Protein AF-G7HV72-F1 (afdb_monomer)

Structure (mmCIF, N/CA/C/O backbone):
data_AF-G7HV72-F1
#
_entry.id   AF-G7HV72-F1
#
loop_
_atom_site.group_PDB
_atom_site.id
_atom_site.type_symbol
_atom_site.label_atom_id
_atom_site.label_alt_id
_atom_site.label_comp_id
_atom_site.label_asym_id
_atom_site.label_entity_id
_atom_site.label_seq_id
_atom_site.pdbx_PDB_ins_code
_atom_site.Cartn_x
_atom_site.Cartn_y
_atom_site.Ca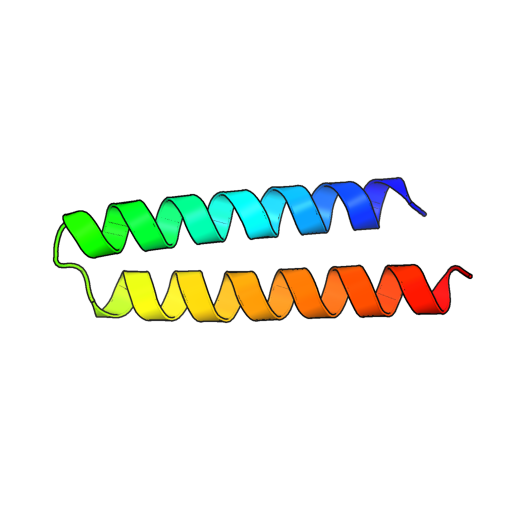rtn_z
_atom_site.occupancy
_atom_site.B_iso_or_equiv
_atom_site.auth_seq_id
_atom_site.auth_comp_id
_atom_site.auth_asym_id
_atom_site.auth_atom_id
_atom_site.pdbx_PDB_model_num
ATOM 1 N N . MET A 1 1 ? 6.885 0.973 -23.337 1.00 68.06 1 MET A N 1
ATOM 2 C CA . MET A 1 1 ? 6.460 0.051 -22.269 1.00 68.06 1 MET A CA 1
ATOM 3 C C . MET A 1 1 ? 6.526 0.740 -20.885 1.00 68.06 1 MET A C 1
ATOM 5 O O . MET A 1 1 ? 5.602 0.570 -20.099 1.00 68.06 1 MET A O 1
ATOM 9 N N . TYR A 1 2 ? 7.368 1.778 -20.730 1.00 83.75 2 TYR A N 1
ATOM 10 C CA . TYR A 1 2 ? 7.309 2.800 -19.657 1.00 83.75 2 TYR A CA 1
ATOM 11 C C . TYR A 1 2 ? 5.932 3.371 -19.263 1.00 83.75 2 TYR A C 1
ATOM 13 O O . TYR A 1 2 ? 5.703 3.625 -18.082 1.00 83.75 2 TYR A O 1
ATOM 21 N N . LEU A 1 3 ? 5.001 3.581 -20.205 1.00 89.81 3 LEU A N 1
ATOM 22 C CA . LEU A 1 3 ? 3.658 4.087 -19.875 1.00 89.81 3 LEU A CA 1
ATOM 23 C C . LEU A 1 3 ? 2.934 3.166 -18.876 1.00 89.81 3 LEU A C 1
ATOM 25 O O . LEU A 1 3 ? 2.278 3.650 -17.960 1.00 89.81 3 LEU A O 1
ATOM 29 N N . VAL A 1 4 ? 3.086 1.848 -19.025 1.00 89.75 4 VAL A N 1
ATOM 30 C CA . VAL A 1 4 ? 2.453 0.853 -18.149 1.00 89.75 4 VAL A CA 1
ATOM 31 C C . VAL A 1 4 ? 3.046 0.919 -16.742 1.00 89.75 4 VAL A C 1
ATOM 33 O O . VAL A 1 4 ? 2.305 0.874 -15.763 1.00 89.75 4 VAL A O 1
ATOM 36 N N . VAL A 1 5 ? 4.365 1.103 -16.635 1.00 92.38 5 VAL A N 1
ATOM 37 C CA . VAL A 1 5 ? 5.065 1.288 -15.355 1.00 92.38 5 VAL A CA 1
ATOM 38 C C . VAL A 1 5 ? 4.555 2.544 -14.641 1.00 92.38 5 VAL A C 1
ATOM 40 O O . VAL A 1 5 ? 4.195 2.478 -13.467 1.00 92.38 5 VAL A O 1
ATOM 43 N N . ILE A 1 6 ? 4.442 3.670 -15.355 1.00 93.75 6 ILE A N 1
ATOM 44 C CA . ILE A 1 6 ? 3.918 4.929 -14.799 1.00 93.75 6 ILE A CA 1
ATOM 45 C C . ILE A 1 6 ? 2.476 4.751 -14.308 1.00 93.75 6 ILE A C 1
ATOM 47 O O . ILE A 1 6 ? 2.150 5.166 -13.195 1.00 93.75 6 ILE A O 1
ATOM 51 N N . LEU A 1 7 ? 1.618 4.099 -15.100 1.00 94.81 7 LEU A N 1
ATOM 52 C CA . LEU A 1 7 ? 0.236 3.825 -14.704 1.00 94.81 7 LEU A CA 1
ATOM 53 C C . LEU A 1 7 ? 0.164 2.926 -13.463 1.00 94.81 7 LEU A C 1
ATOM 55 O O . LEU A 1 7 ? -0.643 3.191 -12.576 1.00 94.81 7 LEU A O 1
ATOM 59 N N . MET A 1 8 ? 1.025 1.911 -13.352 1.00 93.31 8 MET A N 1
ATOM 60 C CA . MET A 1 8 ? 1.079 1.043 -12.171 1.00 93.31 8 MET A CA 1
ATOM 61 C C . MET A 1 8 ? 1.486 1.803 -10.905 1.00 93.31 8 MET A C 1
ATOM 63 O O . MET A 1 8 ? 0.871 1.605 -9.857 1.00 93.31 8 MET A O 1
ATOM 67 N N . PHE A 1 9 ? 2.450 2.726 -10.990 1.00 94.94 9 PHE A N 1
ATOM 68 C CA . PHE A 1 9 ? 2.782 3.598 -9.857 1.00 94.94 9 PHE A CA 1
ATOM 69 C C . PHE A 1 9 ? 1.648 4.559 -9.497 1.00 94.94 9 PHE A C 1
ATOM 71 O O . PHE A 1 9 ? 1.414 4.813 -8.315 1.00 94.94 9 PHE A O 1
ATOM 78 N N . LEU A 1 10 ? 0.909 5.061 -10.487 1.00 96.50 10 LEU A N 1
ATOM 79 C CA . LEU A 1 10 ? -0.257 5.910 -10.248 1.00 96.50 10 LEU A CA 1
ATOM 80 C C . LEU A 1 10 ? -1.355 5.132 -9.505 1.00 96.50 10 LEU A C 1
ATOM 82 O O . LEU A 1 10 ? -1.883 5.616 -8.503 1.00 96.50 10 LEU A O 1
ATOM 86 N N . VAL A 1 11 ? -1.632 3.894 -9.927 1.00 95.62 11 VAL A N 1
ATOM 87 C CA . VAL A 1 11 ? -2.563 2.984 -9.240 1.00 95.62 11 VAL A CA 1
ATOM 88 C C . VAL A 1 11 ? -2.081 2.672 -7.823 1.00 95.62 11 VAL A C 1
ATOM 90 O O . VAL A 1 11 ? -2.871 2.748 -6.883 1.00 95.62 11 VAL A O 1
ATOM 93 N N . ALA A 1 12 ? -0.791 2.387 -7.635 1.00 95.69 12 ALA A N 1
ATOM 94 C CA . ALA A 1 12 ? -0.220 2.166 -6.310 1.00 95.69 12 ALA A CA 1
ATOM 95 C C . ALA A 1 12 ? -0.425 3.385 -5.394 1.00 95.69 12 ALA A C 1
ATOM 97 O O . ALA A 1 12 ? -0.904 3.235 -4.272 1.00 95.69 12 ALA A O 1
ATOM 98 N N . GLY A 1 13 ? -0.157 4.599 -5.886 1.00 95.38 13 GLY A N 1
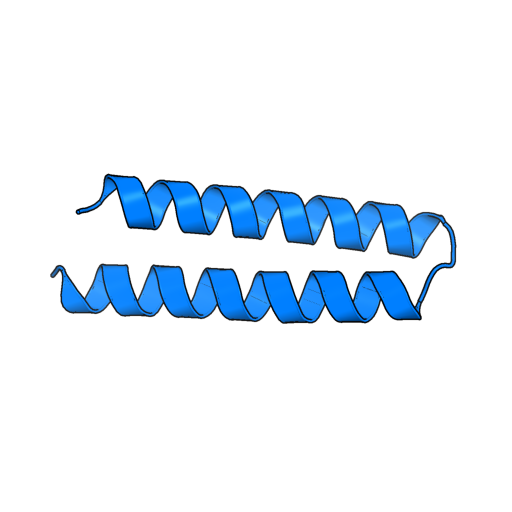ATOM 99 C CA . GLY A 1 13 ? -0.399 5.841 -5.147 1.00 95.38 13 GLY A CA 1
ATOM 100 C C . GLY A 1 13 ? -1.873 6.048 -4.781 1.00 95.38 13 GLY A C 1
ATOM 101 O O . GLY A 1 13 ? -2.185 6.390 -3.638 1.00 95.38 13 GLY A O 1
ATOM 102 N N . MET A 1 14 ? -2.794 5.768 -5.710 1.00 96.75 14 MET A N 1
ATOM 103 C CA . MET A 1 14 ? -4.237 5.805 -5.439 1.00 96.75 14 MET A CA 1
ATOM 104 C C . MET A 1 14 ? -4.646 4.806 -4.350 1.00 96.75 14 MET A C 1
ATOM 106 O O . MET A 1 14 ? -5.438 5.150 -3.474 1.00 96.75 14 MET A O 1
ATOM 110 N N . LEU A 1 15 ? -4.090 3.591 -4.366 1.00 95.88 15 LEU A N 1
ATOM 111 C CA . LEU A 1 15 ? -4.364 2.561 -3.361 1.00 95.88 15 LEU A CA 1
ATOM 112 C C . LEU A 1 15 ? -3.833 2.955 -1.978 1.00 95.88 15 LEU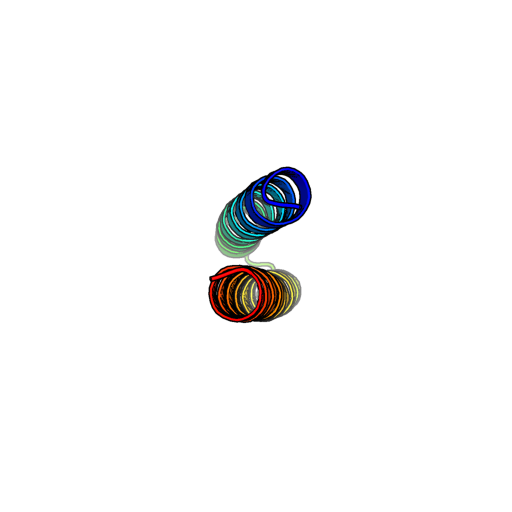 A C 1
ATOM 114 O O . LEU A 1 15 ? -4.533 2.750 -0.988 1.00 95.88 15 LEU A O 1
ATOM 118 N N . VAL A 1 16 ? -2.659 3.592 -1.892 1.00 95.94 16 VAL A N 1
ATOM 119 C CA . VAL A 1 16 ? -2.143 4.157 -0.630 1.00 95.94 16 VAL A CA 1
ATOM 120 C C . VAL A 1 16 ? -3.065 5.266 -0.108 1.00 95.94 16 VAL A C 1
ATOM 122 O O . VAL A 1 16 ? -3.419 5.269 1.073 1.00 95.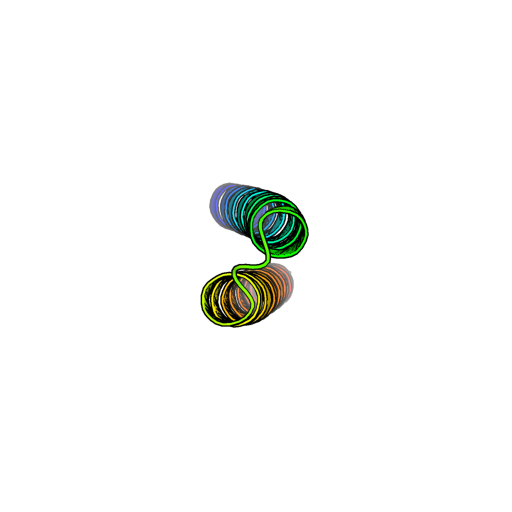94 16 VAL A O 1
ATOM 125 N N . GLY A 1 17 ? -3.518 6.176 -0.976 1.00 94.94 17 GLY A N 1
ATOM 126 C CA . GLY A 1 17 ? -4.487 7.218 -0.611 1.00 94.94 17 GLY A CA 1
ATOM 127 C C . GLY A 1 17 ? -5.839 6.650 -0.152 1.00 94.94 17 GLY A C 1
ATOM 128 O O . GLY A 1 17 ? -6.436 7.135 0.818 1.00 94.94 17 GLY A O 1
ATOM 129 N N . GLY A 1 18 ? -6.293 5.572 -0.796 1.00 93.62 18 GLY A N 1
ATOM 130 C CA . GLY A 1 18 ? -7.476 4.807 -0.407 1.00 93.62 18 GLY A CA 1
ATOM 131 C C . GLY A 1 18 ? -7.307 4.116 0.947 1.00 93.62 18 GLY A C 1
ATOM 132 O O . GLY A 1 18 ? -8.182 4.234 1.805 1.00 93.62 18 GLY A O 1
ATOM 133 N N . ALA A 1 19 ? -6.158 3.477 1.187 1.00 94.56 19 ALA A N 1
ATOM 134 C CA . ALA A 1 19 ? -5.822 2.852 2.466 1.00 94.56 19 ALA A CA 1
ATOM 135 C C . ALA A 1 19 ? -5.824 3.877 3.609 1.00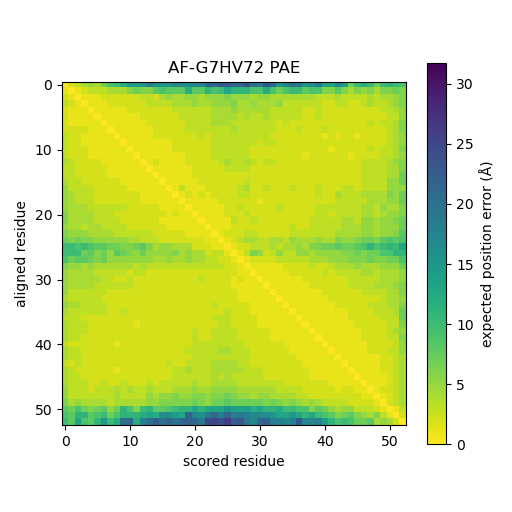 94.56 19 ALA A C 1
ATOM 137 O O . ALA A 1 19 ? -6.400 3.622 4.667 1.00 94.56 19 ALA A O 1
ATOM 138 N N . TRP A 1 20 ? -5.245 5.059 3.376 1.00 93.12 20 TRP A N 1
ATOM 139 C CA . TRP A 1 20 ? -5.224 6.163 4.336 1.00 93.12 20 TRP A CA 1
ATOM 140 C C . TRP A 1 20 ? -6.628 6.674 4.674 1.00 93.12 20 TRP A C 1
ATOM 142 O O . TRP A 1 20 ? -6.968 6.876 5.841 1.00 93.12 20 TRP A O 1
ATOM 152 N N . THR A 1 21 ? -7.472 6.839 3.658 1.00 94.81 21 THR A N 1
ATOM 153 C CA . THR A 1 21 ? -8.865 7.259 3.848 1.00 94.81 21 THR A CA 1
ATOM 154 C C . THR A 1 21 ? -9.668 6.202 4.608 1.00 94.81 21 THR A C 1
ATOM 156 O O . THR A 1 21 ? -10.352 6.534 5.575 1.00 94.81 21 THR A O 1
ATOM 159 N N . ALA A 1 22 ? -9.529 4.923 4.246 1.00 92.81 22 ALA A N 1
ATOM 160 C CA . ALA A 1 22 ? -10.171 3.808 4.943 1.00 92.81 22 ALA A CA 1
ATOM 161 C C . ALA A 1 22 ? -9.700 3.688 6.402 1.00 92.81 22 ALA A C 1
ATOM 163 O O . ALA A 1 22 ? -10.506 3.418 7.294 1.00 92.81 22 ALA A O 1
ATOM 164 N N . TYR A 1 23 ? -8.414 3.962 6.661 1.00 92.50 23 TYR A N 1
ATOM 165 C CA . TYR A 1 23 ? -7.849 3.950 8.010 1.00 92.50 23 TYR A CA 1
ATOM 166 C C . TYR A 1 23 ? -8.512 5.010 8.887 1.00 92.50 23 TYR A C 1
ATOM 168 O O . TYR A 1 23 ? -8.960 4.710 9.993 1.00 92.50 23 TYR A O 1
ATOM 176 N N . LYS A 1 24 ? -8.656 6.234 8.361 1.00 93.69 24 LYS A N 1
ATOM 177 C CA . LYS A 1 24 ? -9.348 7.328 9.055 1.00 93.69 24 LYS A CA 1
ATOM 178 C C . LYS A 1 24 ? -10.823 7.033 9.330 1.00 93.69 24 LYS A C 1
ATOM 180 O O . LYS A 1 24 ? -11.352 7.514 10.323 1.00 93.69 24 LYS A O 1
ATOM 185 N N . GLN A 1 25 ? -11.473 6.236 8.486 1.00 93.88 25 GLN A N 1
ATOM 186 C CA . GLN A 1 25 ? -12.862 5.806 8.681 1.00 93.88 25 GLN A CA 1
ATOM 187 C C . GLN A 1 25 ? -13.005 4.615 9.648 1.00 93.88 25 GLN A C 1
ATOM 189 O O . GLN A 1 25 ? -14.112 4.132 9.866 1.00 93.88 25 GLN A O 1
ATOM 194 N N . GLY A 1 26 ? -11.909 4.110 10.227 1.00 92.56 26 GLY A N 1
ATOM 195 C CA . GLY A 1 26 ? -11.929 2.952 11.128 1.00 92.56 26 GLY A CA 1
ATOM 196 C C . GLY A 1 26 ? -12.130 1.606 10.420 1.00 92.56 26 GLY A C 1
ATOM 197 O O . GLY A 1 26 ? -12.230 0.569 11.078 1.00 92.56 26 GLY A O 1
ATOM 198 N N . ALA A 1 27 ? -12.141 1.589 9.084 1.00 92.06 27 ALA A N 1
ATOM 199 C CA . ALA A 1 27 ? -12.376 0.411 8.258 1.00 92.06 27 ALA A CA 1
ATOM 200 C C . ALA A 1 27 ? -11.101 -0.441 8.101 1.00 92.06 27 ALA A C 1
ATOM 202 O O . ALA A 1 27 ? -10.559 -0.591 7.006 1.00 92.06 27 ALA A O 1
ATOM 203 N N . LYS A 1 28 ? -10.635 -1.033 9.210 1.00 88.75 28 LY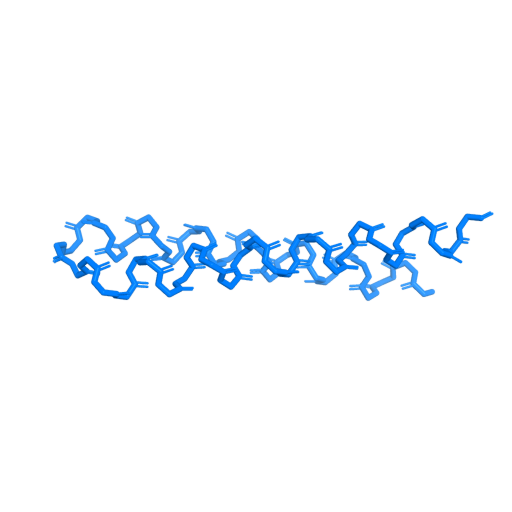S A N 1
ATOM 204 C CA . LYS A 1 28 ? -9.355 -1.769 9.304 1.00 88.75 28 LYS A CA 1
ATOM 205 C C . LYS A 1 28 ? -9.169 -2.840 8.223 1.00 88.75 28 LYS A C 1
ATOM 207 O O . LYS A 1 28 ? -8.076 -2.974 7.679 1.00 88.75 28 LYS A O 1
ATOM 212 N N . PHE A 1 29 ? -10.231 -3.581 7.901 1.00 92.44 29 PHE A N 1
ATOM 213 C CA . PHE A 1 29 ? -10.206 -4.614 6.861 1.00 92.44 29 PHE A CA 1
ATOM 214 C C . PHE A 1 29 ? -9.885 -4.028 5.478 1.00 92.44 29 PHE A C 1
ATOM 216 O O . PHE A 1 29 ? -8.972 -4.490 4.797 1.00 92.44 29 PHE A O 1
ATOM 223 N N . TRP A 1 30 ? -10.578 -2.954 5.097 1.00 90.38 30 TRP A N 1
ATOM 224 C CA . TRP A 1 30 ? -10.384 -2.288 3.810 1.00 90.38 30 TRP A CA 1
ATOM 225 C C . TRP A 1 30 ? -9.038 -1.571 3.719 1.00 90.38 30 TRP A C 1
ATOM 227 O O . TRP A 1 30 ? -8.404 -1.603 2.667 1.00 90.38 30 TRP A O 1
ATOM 237 N N . THR A 1 31 ? -8.554 -1.002 4.825 1.00 94.25 31 THR A N 1
ATOM 238 C CA . THR A 1 31 ? -7.189 -0.468 4.914 1.00 94.25 31 THR A CA 1
ATOM 239 C C . THR A 1 31 ? -6.147 -1.538 4.614 1.00 94.25 31 THR A C 1
ATOM 241 O O . THR A 1 31 ? -5.242 -1.293 3.820 1.00 94.25 31 THR A O 1
ATOM 244 N N . ALA A 1 32 ? -6.272 -2.721 5.226 1.00 94.62 32 ALA A N 1
ATOM 245 C CA . ALA A 1 32 ? -5.316 -3.806 5.035 1.00 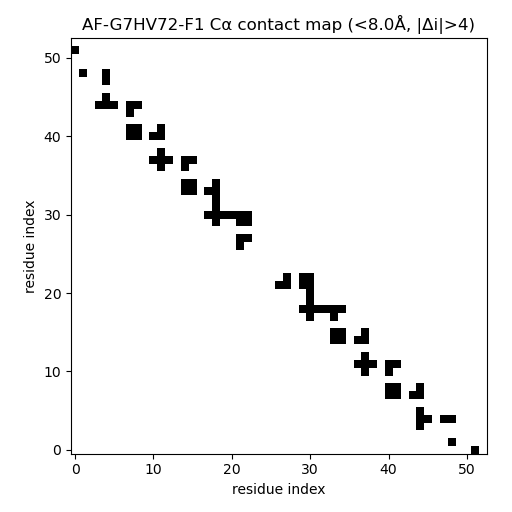94.62 32 ALA A CA 1
ATOM 246 C C . ALA A 1 32 ? -5.304 -4.294 3.581 1.00 94.62 32 ALA A C 1
ATOM 248 O O . ALA A 1 32 ? -4.235 -4.428 2.990 1.00 94.62 32 ALA A O 1
ATOM 249 N N . ILE A 1 33 ? -6.481 -4.479 2.977 1.00 95.75 33 ILE A N 1
ATOM 250 C CA . ILE A 1 33 ? -6.595 -4.869 1.566 1.00 95.75 33 ILE A CA 1
ATOM 251 C C . ILE A 1 33 ? -5.951 -3.821 0.658 1.00 95.75 33 ILE A C 1
ATOM 253 O O . ILE A 1 33 ? -5.120 -4.165 -0.180 1.00 95.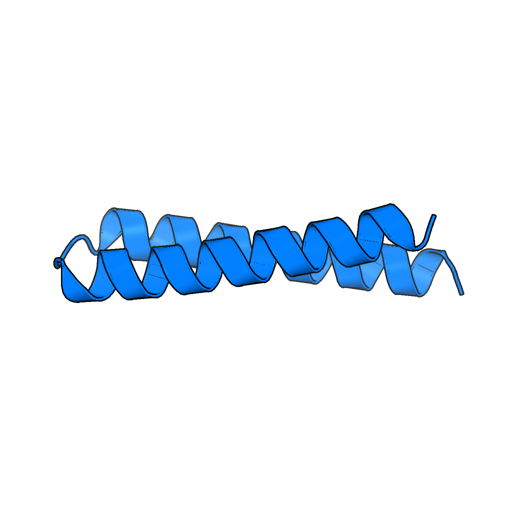75 33 ILE A O 1
ATOM 257 N N . ALA A 1 34 ? -6.292 -2.544 0.836 1.00 94.12 34 ALA A N 1
ATOM 258 C CA . ALA A 1 34 ? -5.752 -1.470 0.009 1.00 94.12 34 ALA A CA 1
ATOM 259 C C . ALA A 1 34 ? -4.223 -1.351 0.145 1.00 94.12 34 ALA A C 1
ATOM 261 O O . ALA A 1 34 ? -3.533 -1.158 -0.854 1.00 94.12 34 ALA A O 1
ATOM 262 N N . ALA A 1 35 ? -3.680 -1.542 1.351 1.00 93.50 35 ALA A N 1
ATOM 263 C CA . ALA A 1 35 ? -2.238 -1.544 1.589 1.00 93.50 35 ALA A CA 1
ATOM 264 C C . ALA A 1 35 ? -1.525 -2.731 0.916 1.00 93.50 35 ALA A C 1
ATOM 266 O O . ALA A 1 35 ? -0.488 -2.542 0.282 1.00 93.50 35 ALA A O 1
ATOM 267 N N . ILE A 1 36 ? -2.089 -3.943 0.999 1.00 96.88 36 ILE A N 1
ATOM 268 C CA . ILE A 1 36 ? -1.532 -5.136 0.337 1.00 96.88 36 ILE A CA 1
ATOM 269 C C . ILE A 1 36 ? -1.541 -4.957 -1.185 1.00 96.88 36 ILE A C 1
ATOM 271 O O . ILE A 1 36 ? -0.544 -5.237 -1.850 1.00 96.88 36 ILE A O 1
ATOM 275 N N . LEU A 1 37 ? -2.639 -4.441 -1.740 1.00 95.31 37 LEU A N 1
ATOM 276 C CA . LEU A 1 37 ? -2.746 -4.174 -3.173 1.00 95.31 37 LEU A CA 1
ATOM 277 C C . LEU A 1 37 ? -1.764 -3.087 -3.627 1.00 95.31 37 LEU A C 1
ATOM 279 O O . LEU A 1 37 ? -1.151 -3.231 -4.682 1.00 95.31 37 LEU A O 1
ATOM 283 N N . ALA A 1 38 ? -1.565 -2.033 -2.830 1.00 95.94 38 ALA A N 1
ATOM 284 C CA . ALA A 1 38 ? -0.580 -0.994 -3.126 1.00 95.94 38 ALA A CA 1
ATOM 285 C C . ALA A 1 38 ? 0.853 -1.549 -3.172 1.00 95.94 38 ALA A C 1
ATOM 287 O O . ALA A 1 38 ? 1.632 -1.188 -4.060 1.00 95.94 38 ALA A O 1
ATOM 288 N N . LEU A 1 39 ? 1.194 -2.450 -2.243 1.00 97.06 39 LEU A N 1
ATOM 289 C CA . LEU A 1 39 ? 2.487 -3.138 -2.223 1.00 97.06 39 LEU A CA 1
ATOM 290 C C . LEU A 1 39 ? 2.669 -4.022 -3.457 1.00 97.06 39 LEU A C 1
ATOM 292 O O . LEU A 1 39 ? 3.704 -3.937 -4.116 1.00 97.06 39 LEU A O 1
ATOM 296 N N . ALA A 1 40 ? 1.660 -4.823 -3.806 1.00 96.31 40 ALA A N 1
ATOM 297 C CA . ALA A 1 40 ? 1.706 -5.681 -4.986 1.00 96.31 40 ALA A CA 1
ATOM 298 C C . ALA A 1 40 ? 1.860 -4.860 -6.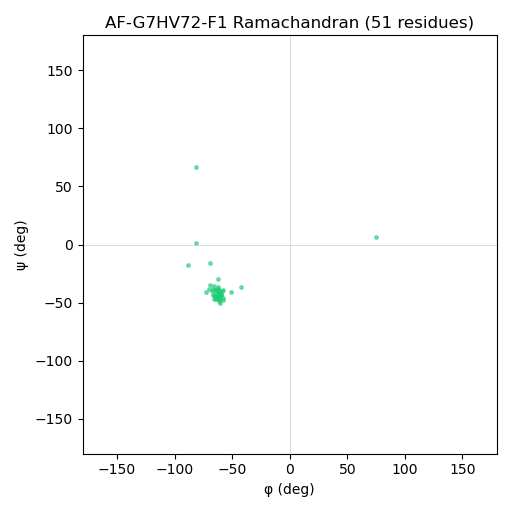278 1.00 96.31 40 ALA A C 1
ATOM 300 O O . ALA A 1 40 ? 2.740 -5.149 -7.087 1.00 96.31 40 ALA A O 1
ATOM 301 N N . ALA A 1 41 ? 1.072 -3.793 -6.447 1.00 94.94 41 ALA A N 1
ATOM 302 C CA . ALA A 1 41 ? 1.164 -2.907 -7.608 1.00 94.94 41 ALA A CA 1
ATOM 303 C C . ALA A 1 41 ? 2.555 -2.259 -7.724 1.00 94.94 41 ALA A C 1
ATOM 305 O O . ALA A 1 41 ? 3.149 -2.268 -8.801 1.00 94.94 41 ALA A O 1
ATOM 306 N N . SER A 1 42 ? 3.114 -1.782 -6.606 1.00 95.00 42 SER A N 1
ATOM 307 C CA . SER A 1 42 ? 4.464 -1.202 -6.572 1.00 95.00 42 SER A CA 1
ATOM 308 C C . SER A 1 42 ? 5.540 -2.227 -6.932 1.00 95.00 42 SER A C 1
ATOM 310 O O . SER A 1 42 ? 6.407 -1.945 -7.753 1.00 95.00 42 SER A O 1
ATOM 312 N N . ALA A 1 43 ? 5.474 -3.436 -6.366 1.00 95.81 43 ALA A N 1
ATOM 313 C CA . ALA A 1 43 ? 6.426 -4.504 -6.662 1.00 95.81 43 ALA A CA 1
ATOM 314 C C . ALA A 1 43 ? 6.383 -4.914 -8.142 1.00 95.81 43 ALA A C 1
ATOM 316 O O . ALA A 1 43 ? 7.427 -5.095 -8.764 1.00 95.81 43 ALA A O 1
ATOM 317 N N . THR A 1 44 ? 5.182 -4.996 -8.720 1.00 93.94 44 THR A N 1
ATOM 318 C CA . THR A 1 44 ? 4.996 -5.324 -10.141 1.00 93.94 44 THR A CA 1
ATOM 319 C C . THR A 1 44 ? 5.555 -4.218 -11.038 1.00 93.94 44 THR A C 1
ATOM 321 O O . THR A 1 44 ? 6.272 -4.506 -11.993 1.00 93.94 44 THR A O 1
ATOM 324 N N . ALA A 1 45 ? 5.300 -2.949 -10.697 1.00 92.62 45 ALA A N 1
ATOM 325 C CA . ALA A 1 45 ? 5.837 -1.800 -11.424 1.00 92.62 45 ALA A CA 1
ATOM 326 C C . ALA A 1 45 ? 7.373 -1.785 -11.420 1.00 92.62 45 ALA A C 1
ATOM 328 O O . ALA A 1 45 ? 7.989 -1.548 -12.456 1.00 92.62 45 ALA A O 1
ATOM 329 N N . ILE A 1 46 ? 7.990 -2.077 -10.270 1.00 93.75 46 ILE A N 1
ATOM 330 C CA . ILE A 1 46 ? 9.449 -2.171 -10.126 1.00 93.75 46 ILE A CA 1
ATOM 331 C C . ILE A 1 46 ? 9.998 -3.347 -10.939 1.00 93.75 46 ILE A C 1
ATOM 333 O O . ILE A 1 46 ? 10.966 -3.175 -11.673 1.00 93.75 46 ILE A O 1
ATOM 337 N N . ALA A 1 47 ? 9.379 -4.527 -10.846 1.00 92.88 47 ALA A N 1
ATOM 338 C CA . ALA A 1 47 ? 9.819 -5.707 -11.586 1.00 92.88 47 ALA A CA 1
ATOM 339 C C . ALA A 1 47 ? 9.798 -5.472 -13.103 1.00 92.88 47 ALA A C 1
ATOM 341 O O . ALA A 1 47 ? 10.744 -5.835 -13.797 1.00 92.88 47 ALA A O 1
ATOM 342 N N . TRP A 1 48 ? 8.750 -4.821 -13.612 1.00 90.56 48 TRP A N 1
ATOM 343 C CA . TRP A 1 48 ? 8.662 -4.466 -15.026 1.00 90.56 48 TRP A CA 1
ATOM 344 C C . TRP A 1 48 ? 9.641 -3.368 -15.412 1.00 90.56 48 TRP A C 1
ATOM 346 O O . TRP A 1 48 ? 10.257 -3.487 -16.457 1.00 90.56 48 TRP A O 1
ATOM 356 N N . MET A 1 49 ? 9.870 -2.369 -14.557 1.00 89.81 49 MET A N 1
ATOM 357 C CA . MET A 1 49 ? 10.900 -1.355 -14.796 1.00 89.81 49 MET A CA 1
ATOM 358 C C . MET A 1 49 ? 12.296 -1.973 -14.935 1.00 89.81 49 MET A C 1
ATOM 360 O O . MET A 1 49 ? 13.059 -1.544 -15.789 1.00 89.81 49 MET A O 1
ATOM 364 N N . ILE A 1 50 ? 12.619 -2.980 -14.115 1.00 88.25 50 ILE A N 1
ATOM 365 C CA . ILE A 1 50 ? 13.905 -3.687 -14.170 1.00 88.25 50 ILE A CA 1
ATOM 366 C C . ILE A 1 50 ? 13.996 -4.592 -15.398 1.00 88.25 50 ILE A C 1
ATOM 368 O O . ILE A 1 50 ? 15.045 -4.636 -16.022 1.00 88.25 50 ILE A O 1
ATOM 372 N N . GLY A 1 51 ? 12.920 -5.298 -15.758 1.00 78.06 51 GLY A N 1
ATOM 373 C CA . GLY A 1 51 ? 12.898 -6.139 -16.960 1.00 78.06 51 GLY A CA 1
ATOM 374 C C . GLY A 1 51 ? 12.934 -5.354 -18.277 1.00 78.06 51 GLY A C 1
ATOM 375 O O . GLY A 1 51 ? 13.197 -5.940 -19.322 1.00 78.06 51 GLY A O 1
ATOM 376 N N . GLU A 1 52 ? 12.647 -4.051 -18.229 1.00 69.31 52 GLU A N 1
ATOM 377 C CA . GLU A 1 52 ? 12.702 -3.130 -19.368 1.00 69.31 52 GLU A CA 1
ATOM 378 C C . GLU A 1 52 ? 14.083 -2.490 -19.584 1.00 69.31 52 GLU A C 1
ATOM 380 O O . GLU A 1 52 ? 14.306 -1.910 -20.648 1.00 69.31 52 GLU A O 1
ATOM 385 N N . MET A 1 53 ? 14.957 -2.534 -18.568 1.00 56.19 53 MET A N 1
ATOM 386 C CA . MET A 1 53 ? 16.342 -2.037 -18.617 1.00 56.19 53 MET A CA 1
ATOM 387 C C . MET A 1 53 ? 17.273 -3.051 -19.278 1.00 56.19 53 MET A C 1
ATOM 389 O O . MET A 1 53 ? 18.175 -2.590 -20.012 1.00 56.19 53 MET A O 1
#

Foldseek 3Di:
DVVLLVVLLVLLVVLCVQLVVCVVVVVPVSNVVSNVSSVVSNVVSVVVVVVVD

Solvent-accessible surface area (backbone atoms only — not comparable to full-atom values): 2693 Å² total; per-residue (Å²): 116,66,68,60,36,54,51,29,45,51,51,17,52,51,26,45,55,47,15,52,53,28,46,76,69,68,37,58,70,59,17,51,53,26,42,53,51,19,50,52,34,41,52,51,26,50,52,50,56,59,76,71,107

Sequence (53 aa):
MYLVVILMFLVAGMLVGGAWTAYKQGAKFWTAIAAILALAASATAIAWMIGEM

Mean predicted aligned error: 3.46 Å

Organism: NCBI:txid1110505

pLDDT: mean 91.65, std 7.53, range [56.19, 97.06]

Radius of gyration: 12.44 Å; Cα contacts (8 Å, |Δi|>4): 47; chains: 1; bounding box: 29×14×33 Å

Secondary structure (DSSP, 8-state):
-HHHHHHHHHHHHHHHHHHHHHHHTT-HHHHHHHHHHHHHHHHHHHHHHHHT-

Nearest PDB structures (foldseek):
  7o3x-assembly1_D  TM=9.643E-01  e=2.305E+00  Synechocystis sp. PCC 6803 substr. Kazusa
  6s37-assembly1_B  TM=9.837E-01  e=2.795E+00  Pseudomonas putida KT2440
  9eon-assembly1_A  TM=9.697E-01  e=3.853E+00  Synechocystis sp. PCC 6803
  7o40-assembly1_A  TM=9.065E-01  e=4.671E+00  Synechocystis sp. PCC 6803 substr. Kazusa
  6tz5-assembly1_AA  TM=6.450E-01  e=6.439E+00  Homo sapiens